Protein AF-A0A7W0Y6P4-F1 (afdb_monomer_lite)

Foldseek 3Di:
DKEAEDEAQPQDVDPDSAPDPPPPPDPQAFALQWKKKKKWFQDVNDTDIDMDIDGPPGDNDIDDDDDPFGWMWIWMFTATPVGGWDPVQKDWDDTDIDGDDPPDDDYPYYTYMYGYQPDPVHHTHHHD

Sequence (128 aa):
MELSWRLRPSSSALPDKFVDCNANNEPGTGAVTEIRLDWKVDVDGELVTGSSEWQCGDNHGVTGFDLPTGAALLSISPVCADRDADPATYIAPAPERREAIAGQTISLGAMELVLQVNSCDVQPCICQ

pLDDT: mean 73.57, std 16.39, range [37.88, 96.31]

Secondary structure (DSSP, 8-state):
-EEEEEEEEE--SSSSSS---TTS--BTB-BEEEEEEEEEEEETTEEEEEEEEEETTT-SSEEE----SEEEEEEEEEEETTEEPPGGGEE-PPPEEEEE-TT---EEEEEEEEEE---SSSPPPB--

Structure (mmCIF, N/CA/C/O backbone):
data_AF-A0A7W0Y6P4-F1
#
_entry.id   AF-A0A7W0Y6P4-F1
#
loop_
_atom_site.group_PDB
_atom_site.id
_atom_site.type_symbol
_atom_site.label_atom_id
_atom_site.label_alt_id
_atom_site.label_comp_id
_atom_site.label_asym_id
_atom_site.label_entity_id
_atom_site.label_seq_id
_atom_site.pdbx_PDB_ins_code
_atom_site.Cartn_x
_atom_site.Cartn_y
_atom_site.Cartn_z
_atom_site.occupancy
_atom_site.B_iso_or_equiv
_atom_site.auth_seq_id
_atom_site.auth_comp_id
_atom_site.auth_asym_id
_atom_site.auth_atom_id
_atom_site.pdbx_PDB_model_num
ATOM 1 N N . MET A 1 1 ? -7.215 -9.453 10.001 1.00 78.44 1 MET A N 1
ATOM 2 C CA . MET A 1 1 ? -7.644 -8.974 8.662 1.00 78.44 1 MET A CA 1
ATOM 3 C C . MET A 1 1 ? -6.873 -9.737 7.597 1.00 78.44 1 MET A C 1
ATOM 5 O O . MET A 1 1 ? -5.811 -10.260 7.910 1.00 78.44 1 MET A O 1
ATOM 9 N N . GLU A 1 2 ? -7.385 -9.802 6.371 1.00 79.12 2 GLU A N 1
ATOM 10 C CA . GLU A 1 2 ? -6.749 -10.488 5.240 1.00 79.12 2 GLU A CA 1
ATOM 11 C C . GLU A 1 2 ? -6.674 -9.569 4.016 1.00 79.12 2 GLU A C 1
ATOM 13 O O . GLU A 1 2 ? -7.651 -8.903 3.675 1.00 79.12 2 GLU A O 1
ATOM 18 N N . LEU A 1 3 ? -5.527 -9.543 3.338 1.00 74.94 3 LEU A N 1
ATOM 19 C CA . LEU A 1 3 ? -5.300 -8.780 2.110 1.00 74.94 3 LEU A CA 1
ATOM 20 C C . LEU A 1 3 ? -4.667 -9.682 1.053 1.00 74.94 3 LEU A C 1
ATOM 22 O O . LEU A 1 3 ? -3.667 -10.336 1.328 1.00 74.94 3 LEU A O 1
ATOM 26 N N . SER A 1 4 ? -5.209 -9.687 -0.164 1.00 73.94 4 SER A N 1
ATOM 27 C CA . SER A 1 4 ? -4.493 -10.202 -1.334 1.00 73.94 4 SER A CA 1
ATOM 28 C C . SER A 1 4 ? -3.944 -9.041 -2.143 1.00 73.94 4 SER A C 1
ATOM 30 O O . SER A 1 4 ? -4.653 -8.060 -2.362 1.00 73.94 4 SER A O 1
ATOM 32 N N . TRP A 1 5 ? -2.710 -9.136 -2.626 1.00 70.62 5 TRP A N 1
ATOM 33 C CA . TRP A 1 5 ? -2.133 -8.078 -3.450 1.00 70.62 5 TRP A CA 1
ATOM 34 C C . TRP A 1 5 ? -1.331 -8.619 -4.628 1.00 70.62 5 TRP A C 1
ATOM 36 O O . TRP A 1 5 ? -0.869 -9.760 -4.642 1.00 70.62 5 TRP A O 1
ATOM 46 N N . ARG A 1 6 ? -1.197 -7.786 -5.662 1.00 70.25 6 ARG A N 1
ATOM 47 C CA . ARG A 1 6 ? -0.364 -8.074 -6.827 1.00 70.25 6 ARG A CA 1
ATOM 48 C C . ARG A 1 6 ? 0.256 -6.799 -7.377 1.00 70.25 6 ARG A C 1
ATOM 50 O O . ARG A 1 6 ? -0.425 -5.787 -7.521 1.00 70.25 6 ARG A O 1
ATOM 57 N N . LEU A 1 7 ? 1.521 -6.894 -7.779 1.00 66.38 7 LEU A N 1
ATOM 58 C CA . LEU A 1 7 ? 2.156 -5.894 -8.628 1.00 66.38 7 LEU A CA 1
ATOM 59 C C . LEU A 1 7 ? 1.986 -6.241 -10.103 1.00 66.38 7 LEU A C 1
ATOM 61 O O . LEU A 1 7 ? 2.189 -7.386 -10.526 1.00 66.38 7 LEU A O 1
ATOM 65 N N . ARG A 1 8 ? 1.643 -5.234 -10.904 1.00 67.75 8 ARG A N 1
ATOM 66 C CA . ARG A 1 8 ? 1.727 -5.308 -12.359 1.00 67.75 8 ARG A CA 1
ATOM 67 C C . ARG A 1 8 ? 2.610 -4.200 -12.916 1.00 67.75 8 ARG A C 1
ATOM 69 O O . ARG A 1 8 ? 2.439 -3.046 -12.541 1.00 67.75 8 ARG A O 1
ATOM 76 N N . PRO A 1 9 ? 3.496 -4.509 -13.869 1.00 59.62 9 PRO A N 1
ATOM 77 C CA . PRO A 1 9 ? 4.096 -3.466 -14.682 1.00 59.62 9 PRO A CA 1
ATOM 78 C C . PRO A 1 9 ? 3.037 -2.808 -15.572 1.00 59.62 9 PRO A C 1
ATOM 80 O O . PRO A 1 9 ? 2.264 -3.499 -16.243 1.00 59.62 9 PRO A O 1
ATOM 83 N N . SER A 1 10 ? 3.035 -1.477 -15.620 1.00 59.31 10 SER A N 1
ATOM 84 C CA . SER A 1 10 ? 2.425 -0.715 -16.708 1.00 59.31 10 SER A CA 1
ATOM 85 C C . SER A 1 10 ? 3.334 -0.868 -17.926 1.00 59.31 10 SER A C 1
ATOM 87 O O . SER A 1 10 ? 4.364 -0.204 -18.028 1.00 59.31 10 SER A O 1
ATOM 89 N N . SER A 1 11 ? 2.980 -1.754 -18.855 1.00 46.41 11 SER A N 1
ATOM 90 C CA . SER A 1 11 ? 3.688 -1.829 -20.131 1.00 46.41 11 SER A CA 1
ATOM 91 C C . SER A 1 11 ? 3.399 -0.562 -20.937 1.00 46.41 11 SER A C 1
ATOM 93 O O . SER A 1 11 ? 2.254 -0.341 -21.342 1.00 46.41 11 SER A O 1
ATOM 95 N N . SER A 1 12 ? 4.421 0.252 -21.202 1.00 45.78 12 SER A N 1
ATOM 96 C CA . SER A 1 12 ? 4.380 1.183 -22.334 1.00 45.78 12 SER A CA 1
ATOM 97 C C . SER A 1 12 ? 4.331 0.378 -23.648 1.00 45.78 12 SER A C 1
ATOM 99 O O . SER A 1 12 ? 4.386 -0.851 -23.631 1.00 45.78 12 SER A O 1
ATOM 101 N N . ALA A 1 13 ? 4.226 1.030 -24.812 1.00 49.03 13 ALA A N 1
ATOM 102 C CA . ALA A 1 13 ? 4.211 0.358 -26.125 1.00 49.03 13 ALA A CA 1
ATOM 103 C C . ALA A 1 13 ? 5.510 -0.418 -26.469 1.00 49.03 13 ALA A C 1
ATOM 105 O O . ALA A 1 13 ? 5.693 -0.857 -27.605 1.00 49.03 13 ALA A O 1
ATOM 106 N N . LEU A 1 14 ? 6.422 -0.554 -25.508 1.00 45.16 14 LEU A N 1
ATOM 107 C CA . LEU A 1 14 ? 7.665 -1.289 -25.617 1.00 45.16 14 LEU A CA 1
ATOM 108 C C . LEU A 1 14 ? 7.421 -2.796 -25.407 1.00 45.16 14 LEU A C 1
ATOM 110 O O . LEU A 1 14 ? 6.583 -3.187 -24.592 1.00 45.16 14 LEU A O 1
ATOM 114 N N . PRO A 1 15 ? 8.138 -3.659 -26.147 1.00 44.81 15 PRO A N 1
ATOM 115 C CA . PRO A 1 15 ? 8.013 -5.111 -26.018 1.00 44.81 15 PRO A CA 1
ATOM 116 C C . PRO A 1 15 ? 8.465 -5.629 -24.642 1.00 44.81 15 PRO A C 1
ATOM 118 O O . PRO A 1 15 ? 7.948 -6.648 -24.181 1.00 44.81 15 PRO A O 1
ATOM 121 N N . ASP A 1 16 ? 9.361 -4.907 -23.965 1.00 46.25 16 ASP A N 1
ATOM 122 C CA . ASP A 1 16 ? 9.782 -5.202 -22.599 1.00 46.25 16 ASP A CA 1
ATOM 123 C C . ASP A 1 16 ? 8.885 -4.478 -21.590 1.00 46.25 16 ASP A C 1
ATOM 125 O O . ASP A 1 16 ? 8.753 -3.253 -21.593 1.00 46.25 16 ASP A O 1
ATOM 129 N N . LYS A 1 17 ? 8.251 -5.253 -20.699 1.00 46.84 17 LYS A N 1
ATOM 130 C CA . LYS A 1 17 ? 7.334 -4.739 -19.660 1.00 46.84 17 LYS A CA 1
ATOM 131 C C . LYS A 1 17 ? 8.037 -3.880 -18.604 1.00 46.84 17 LYS A C 1
ATOM 133 O O . LYS A 1 17 ? 7.367 -3.185 -17.848 1.00 46.84 17 LYS A O 1
ATOM 138 N N . PHE A 1 18 ? 9.361 -3.936 -18.573 1.00 51.38 18 PHE A N 1
ATOM 139 C CA . PHE A 1 18 ? 10.230 -3.095 -17.774 1.00 51.38 18 PHE A CA 1
ATOM 140 C C . PHE A 1 18 ? 11.282 -2.521 -18.716 1.00 51.38 18 PHE A C 1
ATOM 142 O O . PHE A 1 18 ? 11.966 -3.279 -19.401 1.00 51.38 18 PHE A O 1
ATOM 149 N N . VAL A 1 19 ? 11.399 -1.195 -18.776 1.00 49.03 19 VAL A N 1
ATOM 150 C CA . VAL A 1 19 ? 12.537 -0.573 -19.457 1.00 49.03 19 VAL A CA 1
ATOM 151 C C . VAL A 1 19 ? 13.719 -0.709 -18.518 1.00 49.03 19 VAL A C 1
ATOM 153 O O . VAL A 1 19 ? 13.839 0.051 -17.561 1.00 49.03 19 VAL A O 1
ATOM 156 N N . ASP A 1 20 ? 14.550 -1.715 -18.755 1.00 49.31 20 ASP A N 1
ATOM 157 C CA . ASP A 1 20 ? 15.806 -1.841 -18.042 1.00 49.31 20 ASP A CA 1
ATOM 158 C C . ASP A 1 20 ? 16.812 -0.838 -18.628 1.00 49.31 20 ASP A C 1
ATOM 160 O O . ASP A 1 20 ? 17.351 -1.033 -19.717 1.00 49.31 20 ASP A O 1
ATOM 164 N N . CYS A 1 21 ? 17.045 0.268 -17.918 1.00 53.94 21 CYS A N 1
ATOM 165 C CA . CYS A 1 21 ? 18.043 1.265 -18.308 1.00 53.94 21 CYS A CA 1
ATOM 166 C C . CYS A 1 21 ? 19.476 0.839 -17.900 1.00 53.94 21 CYS A C 1
ATOM 168 O O . CYS A 1 21 ? 20.402 1.643 -17.998 1.00 53.94 21 CYS A O 1
ATOM 170 N N . ASN A 1 22 ? 19.693 -0.436 -17.521 1.00 50.78 22 ASN A N 1
ATOM 171 C CA . ASN A 1 22 ? 20.977 -1.052 -17.134 1.00 50.78 22 ASN A CA 1
ATOM 172 C C . ASN A 1 22 ? 22.105 -1.021 -18.175 1.00 50.78 22 ASN A C 1
ATOM 174 O O . ASN A 1 22 ? 23.160 -1.605 -17.928 1.00 50.78 22 ASN A O 1
ATOM 178 N N . ALA A 1 23 ? 21.973 -0.337 -19.311 1.00 51.06 23 ALA A N 1
ATOM 179 C CA . ALA A 1 23 ? 23.108 -0.179 -20.221 1.00 51.06 23 ALA A CA 1
ATOM 180 C C . ALA A 1 23 ? 24.340 0.438 -19.513 1.00 51.06 23 ALA A C 1
ATOM 182 O O . ALA A 1 23 ? 25.465 0.162 -19.928 1.00 51.06 23 ALA A O 1
ATOM 183 N N . ASN A 1 24 ? 24.131 1.194 -18.420 1.00 52.03 24 ASN A N 1
ATOM 184 C CA . ASN A 1 24 ? 25.178 1.941 -17.714 1.00 52.03 24 ASN A CA 1
ATOM 185 C C . ASN A 1 24 ? 25.213 1.787 -16.172 1.00 52.03 24 ASN A C 1
ATOM 187 O O . ASN A 1 24 ? 26.007 2.482 -15.540 1.00 52.03 24 ASN A O 1
ATOM 191 N N . ASN A 1 25 ? 24.424 0.898 -15.544 1.00 51.56 25 ASN A N 1
ATOM 192 C CA . ASN A 1 25 ? 24.411 0.730 -14.072 1.00 51.56 25 ASN A CA 1
ATOM 193 C C . ASN A 1 25 ? 24.031 2.033 -13.306 1.00 51.56 25 ASN A C 1
ATOM 195 O O . ASN A 1 25 ? 24.675 2.405 -12.321 1.00 51.56 25 ASN A O 1
ATOM 199 N N . GLU A 1 26 ? 23.029 2.777 -13.795 1.00 46.00 26 GLU A N 1
ATOM 200 C CA . GLU A 1 26 ? 22.668 4.100 -13.259 1.00 46.00 26 GLU A CA 1
ATOM 201 C C . GLU A 1 26 ? 21.797 4.036 -11.980 1.00 46.00 26 GLU A C 1
ATOM 203 O O . GLU A 1 26 ? 20.958 3.146 -11.840 1.00 46.00 26 GLU A O 1
ATOM 208 N N . PRO A 1 27 ? 21.958 4.978 -11.026 1.00 37.88 27 PRO A N 1
ATOM 209 C CA . PRO A 1 27 ? 21.204 4.988 -9.771 1.00 37.88 27 PRO A CA 1
ATOM 210 C C . PRO A 1 27 ? 19.705 5.232 -10.004 1.00 37.88 27 PRO A C 1
ATOM 212 O O . PRO A 1 27 ? 19.327 6.241 -10.591 1.00 37.88 27 PRO A O 1
ATOM 215 N N . GLY A 1 28 ? 18.846 4.352 -9.485 1.00 38.38 28 GLY A N 1
ATOM 216 C CA . GLY A 1 28 ? 17.387 4.422 -9.679 1.00 38.38 28 GLY A CA 1
ATOM 217 C C . GLY A 1 28 ? 16.773 3.098 -10.130 1.00 38.38 28 GLY A C 1
ATOM 218 O O . GLY A 1 28 ? 15.587 2.871 -9.915 1.00 38.38 28 GLY A O 1
ATOM 219 N N . THR A 1 29 ? 17.600 2.189 -10.648 1.00 45.84 29 THR A N 1
ATOM 220 C CA . THR A 1 29 ? 17.297 0.764 -10.784 1.00 45.84 29 THR A CA 1
ATOM 221 C C . THR A 1 29 ? 17.417 0.089 -9.416 1.00 45.84 29 THR A C 1
ATOM 223 O O . THR A 1 29 ? 18.481 0.129 -8.796 1.00 45.84 29 THR A O 1
ATOM 226 N N . GLY A 1 30 ? 16.356 -0.546 -8.928 1.00 48.12 30 GLY A N 1
ATOM 227 C CA . GLY A 1 30 ? 16.395 -1.274 -7.662 1.00 48.12 30 GLY A CA 1
ATOM 228 C C . GLY A 1 30 ? 15.209 -2.212 -7.507 1.00 48.12 30 GLY A C 1
ATOM 229 O O . GLY A 1 30 ? 14.151 -1.984 -8.098 1.00 48.12 30 GLY A O 1
ATOM 230 N N . ALA A 1 31 ? 15.390 -3.271 -6.717 1.00 55.03 31 ALA A N 1
ATOM 231 C CA . ALA A 1 31 ? 14.291 -4.163 -6.393 1.00 55.03 31 ALA A CA 1
ATOM 232 C C . ALA A 1 31 ? 13.247 -3.401 -5.549 1.00 55.03 31 ALA A C 1
ATOM 234 O O . ALA A 1 31 ? 13.618 -2.758 -4.562 1.00 55.03 31 ALA A O 1
ATOM 235 N N . VAL A 1 32 ? 11.952 -3.465 -5.897 1.00 60.41 32 VAL A N 1
ATOM 236 C CA . VAL A 1 32 ? 10.925 -3.349 -4.846 1.00 60.41 32 VAL A CA 1
ATOM 237 C C . VAL A 1 32 ? 11.221 -4.516 -3.926 1.00 60.41 32 VAL A C 1
ATOM 239 O O . VAL A 1 32 ? 11.228 -5.667 -4.366 1.00 60.41 32 VAL A O 1
ATOM 242 N N . THR A 1 33 ? 11.559 -4.211 -2.686 1.00 71.12 33 THR A N 1
ATOM 243 C CA . THR A 1 33 ? 11.835 -5.240 -1.694 1.00 71.12 33 THR A CA 1
ATOM 244 C C . THR A 1 33 ? 10.542 -5.637 -1.025 1.00 71.12 33 THR A C 1
ATOM 246 O O . THR A 1 33 ? 10.341 -6.820 -0.792 1.00 71.12 33 THR A O 1
ATOM 249 N N . GLU A 1 34 ? 9.634 -4.687 -0.784 1.00 80.31 34 GLU A N 1
ATOM 250 C CA . GLU A 1 34 ? 8.441 -4.914 0.026 1.00 80.31 34 GLU A CA 1
ATOM 251 C C . GLU A 1 34 ? 7.201 -4.172 -0.492 1.00 80.31 34 GLU A C 1
ATOM 253 O O . GLU A 1 34 ? 7.276 -3.153 -1.180 1.00 80.31 34 GLU A O 1
ATOM 258 N N . ILE A 1 35 ? 6.031 -4.680 -0.116 1.00 85.00 35 ILE A N 1
ATOM 259 C CA . ILE A 1 35 ? 4.770 -3.946 -0.111 1.00 85.00 35 ILE A CA 1
ATOM 260 C C . ILE A 1 35 ? 4.464 -3.545 1.317 1.00 85.00 35 ILE A C 1
ATOM 262 O O . ILE A 1 35 ? 4.464 -4.395 2.207 1.00 85.00 35 ILE A O 1
ATOM 266 N N . ARG A 1 36 ? 4.131 -2.271 1.509 1.00 89.38 36 ARG A N 1
ATOM 267 C CA . ARG A 1 36 ? 3.654 -1.740 2.779 1.00 89.38 36 ARG A CA 1
ATOM 268 C C . ARG A 1 36 ? 2.149 -1.534 2.742 1.00 89.38 36 ARG A C 1
ATOM 270 O O . ARG A 1 36 ? 1.622 -0.957 1.792 1.00 89.38 36 ARG A O 1
ATOM 277 N N . LEU A 1 37 ? 1.470 -1.980 3.792 1.00 89.94 37 LEU A N 1
ATOM 278 C CA . LEU A 1 37 ? 0.134 -1.539 4.170 1.00 89.94 37 LEU A CA 1
ATOM 279 C C . LEU A 1 37 ? 0.270 -0.522 5.298 1.00 89.94 37 LEU A C 1
ATOM 281 O O . LEU A 1 37 ? 0.797 -0.846 6.356 1.00 89.94 37 LEU A O 1
ATOM 285 N N . ASP A 1 38 ? -0.271 0.667 5.087 1.00 93.62 38 ASP A N 1
ATOM 286 C CA . ASP A 1 38 ? -0.426 1.712 6.090 1.00 93.62 38 ASP A CA 1
ATOM 287 C C . ASP A 1 38 ? -1.884 1.764 6.561 1.00 93.62 38 ASP A C 1
ATOM 289 O O . ASP A 1 38 ? -2.819 1.625 5.762 1.00 93.62 38 ASP A O 1
ATOM 293 N N . TRP A 1 39 ? -2.097 2.008 7.854 1.00 94.56 39 TRP A N 1
ATOM 294 C CA . TRP A 1 39 ? -3.433 2.169 8.419 1.00 94.56 39 TRP A CA 1
ATOM 295 C C . TRP A 1 39 ? -3.553 3.352 9.371 1.00 94.56 39 TRP A C 1
ATOM 297 O O . TRP A 1 39 ? -2.619 3.742 10.076 1.00 94.56 39 TRP A O 1
ATOM 307 N N . LYS A 1 40 ? -4.771 3.892 9.426 1.00 96.31 40 LYS A N 1
ATOM 308 C CA . LYS A 1 40 ? -5.222 4.849 10.437 1.00 96.31 40 LYS A CA 1
ATOM 309 C C . LYS A 1 40 ? -6.556 4.368 10.992 1.00 96.31 40 LYS A C 1
ATOM 311 O O . LYS A 1 40 ? -7.505 4.239 10.223 1.00 96.31 40 LYS A O 1
ATOM 316 N N . VAL A 1 41 ? -6.625 4.090 12.286 1.00 95.12 41 VAL A N 1
ATOM 317 C CA . VAL A 1 41 ? -7.815 3.572 12.967 1.00 95.12 41 VAL A CA 1
ATOM 318 C C . VAL A 1 41 ? -8.296 4.601 13.977 1.00 95.12 41 VAL A C 1
ATOM 320 O O . VAL A 1 41 ? -7.526 5.027 14.830 1.00 95.12 41 VAL A O 1
ATOM 323 N N . ASP A 1 42 ? -9.557 5.004 13.867 1.00 95.12 42 ASP A N 1
ATOM 324 C CA . ASP A 1 42 ? -10.236 5.784 14.902 1.00 95.12 42 ASP A CA 1
ATOM 325 C C . ASP A 1 42 ? -10.722 4.829 16.002 1.00 95.12 42 ASP A C 1
ATOM 327 O O . ASP A 1 42 ? -11.574 3.968 15.748 1.00 95.12 42 ASP A O 1
ATOM 331 N N . VAL A 1 43 ? -10.128 4.950 17.189 1.00 91.44 43 VAL A N 1
ATOM 332 C CA . VAL A 1 43 ? -10.437 4.177 18.394 1.00 91.44 43 VAL A CA 1
ATOM 333 C C . VAL A 1 43 ? -11.000 5.148 19.426 1.00 91.44 43 VAL A C 1
ATOM 335 O O . VAL A 1 43 ? -10.256 5.890 20.061 1.00 91.44 43 VAL A O 1
ATOM 338 N N . ASP A 1 44 ? -12.325 5.175 19.565 1.00 90.69 44 ASP A N 1
ATOM 339 C CA . ASP A 1 44 ? -13.037 6.037 20.519 1.00 90.69 44 ASP A CA 1
ATOM 340 C C . ASP A 1 44 ? -12.653 7.535 20.435 1.00 90.69 44 ASP A C 1
ATOM 342 O O . ASP A 1 44 ? -12.615 8.245 21.443 1.00 90.69 44 ASP A O 1
ATOM 346 N N . GLY A 1 45 ? -12.390 8.043 19.224 1.00 90.00 45 GLY A N 1
ATOM 347 C CA . GLY A 1 45 ? -12.002 9.433 18.970 1.00 90.00 45 GLY A CA 1
ATOM 348 C C . GLY A 1 45 ? -10.492 9.689 19.003 1.00 90.00 45 GLY A C 1
ATOM 349 O O . GLY A 1 45 ? -10.066 10.819 18.749 1.00 90.00 45 GLY A O 1
ATOM 350 N N . GLU A 1 46 ? -9.677 8.671 19.287 1.00 93.12 46 GLU A N 1
ATOM 351 C CA . GLU A 1 46 ? -8.221 8.716 19.162 1.00 93.12 46 GLU A CA 1
ATOM 352 C C . GLU A 1 46 ? -7.768 8.073 17.845 1.00 93.12 46 GLU A C 1
ATOM 354 O O . GLU A 1 46 ? -8.139 6.948 17.513 1.00 93.12 46 GLU A O 1
ATOM 359 N N . LEU A 1 47 ? -6.928 8.780 17.082 1.00 95.75 47 LEU A N 1
ATOM 360 C CA . LEU A 1 47 ? -6.393 8.268 15.823 1.00 95.75 47 LEU A CA 1
ATOM 361 C C . LEU A 1 47 ? -5.109 7.462 16.061 1.00 95.75 47 LEU A C 1
ATOM 363 O O . LEU A 1 47 ? -4.037 8.032 16.262 1.00 95.75 47 LEU A O 1
ATOM 367 N N . VAL A 1 48 ? -5.205 6.140 15.951 1.00 95.69 48 VAL A N 1
ATOM 368 C CA . VAL A 1 48 ? -4.073 5.207 16.019 1.00 95.69 48 VAL A CA 1
ATOM 369 C C . VAL A 1 48 ? -3.541 4.939 14.611 1.00 95.69 48 VAL A C 1
ATOM 371 O O . VAL A 1 48 ? -4.307 4.651 13.696 1.00 95.69 48 VAL A O 1
ATOM 374 N N . THR A 1 49 ? -2.224 5.004 14.409 1.00 96.06 49 THR A N 1
ATOM 375 C CA . THR A 1 49 ? -1.593 4.753 13.097 1.00 96.06 49 THR A CA 1
ATOM 376 C C . THR A 1 49 ? -0.550 3.647 13.178 1.00 96.06 49 THR A C 1
ATOM 378 O O . THR A 1 49 ? 0.037 3.440 14.240 1.00 96.06 49 THR A O 1
ATOM 381 N N . GLY A 1 50 ? -0.325 2.933 12.078 1.00 94.62 50 GLY A N 1
ATOM 382 C CA . GLY A 1 50 ? 0.693 1.888 11.992 1.00 94.62 50 GLY A CA 1
ATOM 383 C C . GLY A 1 50 ? 0.856 1.351 10.573 1.00 94.62 50 GLY A C 1
ATOM 384 O O . GLY A 1 50 ? 0.162 1.798 9.656 1.00 94.62 50 GLY A O 1
ATOM 385 N N . SER A 1 51 ? 1.780 0.405 10.413 1.00 93.62 51 SER A N 1
ATOM 386 C CA . SER A 1 51 ? 2.083 -0.218 9.127 1.00 93.62 51 SER A CA 1
ATOM 387 C C . SER A 1 51 ? 2.543 -1.676 9.256 1.00 93.62 51 SER A C 1
ATOM 389 O O . SER A 1 51 ? 2.933 -2.152 10.326 1.00 93.62 51 SER A O 1
ATOM 391 N N . SER A 1 52 ? 2.462 -2.413 8.151 1.00 90.38 52 SER A N 1
ATOM 392 C CA . SER A 1 52 ? 3.036 -3.752 7.982 1.00 90.38 52 SER A CA 1
ATOM 393 C C . SER A 1 52 ? 3.659 -3.868 6.605 1.00 90.38 52 SER A C 1
ATOM 395 O O . SER A 1 52 ? 3.118 -3.337 5.638 1.00 90.38 52 SER A 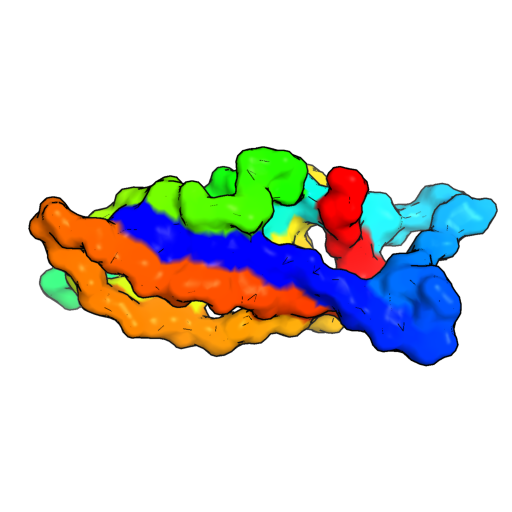O 1
ATOM 397 N N . GLU A 1 53 ? 4.781 -4.571 6.531 1.00 87.69 53 GLU A N 1
ATOM 398 C CA . GLU A 1 53 ? 5.587 -4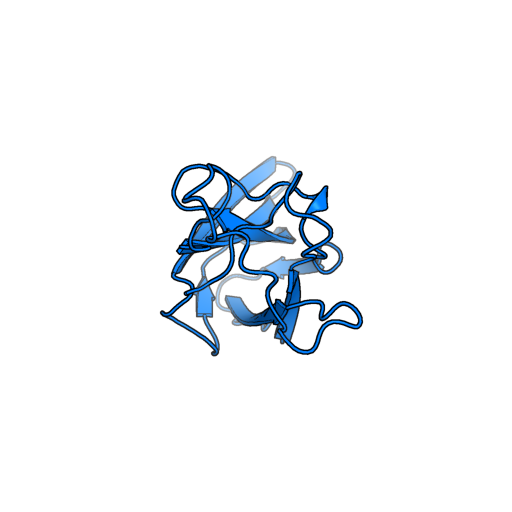.722 5.323 1.00 87.69 53 GLU A CA 1
ATOM 399 C C . GLU A 1 53 ? 5.758 -6.207 4.998 1.00 87.69 53 GLU A C 1
ATOM 401 O O . GLU A 1 53 ? 5.915 -7.041 5.894 1.00 87.69 53 GLU A O 1
ATOM 406 N N . TRP A 1 54 ? 5.699 -6.544 3.711 1.00 84.75 54 TRP A N 1
ATOM 407 C CA . TRP A 1 54 ? 5.875 -7.911 3.223 1.00 84.75 54 TRP A CA 1
ATOM 408 C C . TRP A 1 54 ? 6.753 -7.928 1.993 1.00 84.75 54 TRP A C 1
ATOM 410 O O . TRP A 1 54 ? 6.525 -7.157 1.064 1.00 84.75 54 TRP A O 1
ATOM 420 N N . GLN A 1 55 ? 7.708 -8.851 1.958 1.00 80.38 55 GLN A N 1
ATOM 421 C CA . GLN A 1 55 ? 8.650 -8.947 0.855 1.00 80.38 55 GLN A CA 1
ATOM 422 C C . GLN A 1 55 ? 7.938 -9.275 -0.468 1.00 80.38 55 GLN A C 1
ATOM 424 O O . GLN A 1 55 ? 7.002 -10.076 -0.513 1.00 80.38 55 GLN A O 1
ATOM 429 N N . CYS A 1 56 ? 8.409 -8.674 -1.561 1.00 69.69 56 CYS A N 1
ATOM 430 C CA . CYS A 1 56 ? 7.875 -8.823 -2.917 1.00 69.69 56 CYS A CA 1
ATOM 431 C C . CYS A 1 56 ? 7.714 -10.287 -3.345 1.00 69.69 56 CYS A C 1
ATOM 433 O O . CYS A 1 56 ? 6.722 -10.648 -3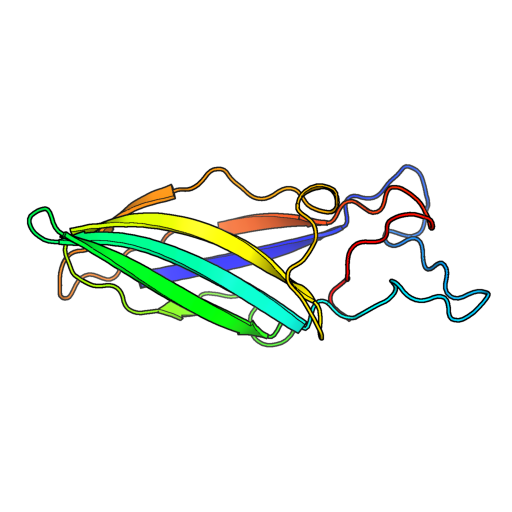.981 1.00 69.69 56 CYS A O 1
ATOM 435 N N . GLY A 1 57 ? 8.705 -11.115 -3.003 1.00 65.81 57 GLY A N 1
ATOM 436 C CA . GLY A 1 57 ? 8.732 -12.537 -3.337 1.00 65.81 57 GLY A CA 1
ATOM 437 C C . GLY A 1 57 ? 7.930 -13.419 -2.381 1.00 65.81 57 GLY A C 1
ATOM 438 O O . GLY A 1 57 ? 7.660 -14.572 -2.714 1.00 65.81 57 GLY A O 1
ATOM 439 N N . ASP A 1 58 ? 7.529 -12.896 -1.220 1.00 64.94 58 ASP A N 1
ATOM 440 C CA . ASP A 1 58 ? 7.017 -13.736 -0.142 1.00 64.94 58 ASP A CA 1
ATOM 441 C C . ASP A 1 58 ? 5.531 -14.045 -0.252 1.00 64.94 58 ASP A C 1
ATOM 443 O O . ASP A 1 58 ? 5.114 -15.032 0.341 1.00 64.94 58 ASP A O 1
ATOM 447 N N . ASN A 1 59 ? 4.716 -13.294 -1.005 1.00 53.12 59 ASN A N 1
ATOM 448 C CA . ASN A 1 59 ? 3.287 -13.610 -1.115 1.00 53.12 59 ASN A CA 1
ATOM 449 C C . ASN A 1 59 ? 2.591 -12.984 -2.332 1.00 53.12 59 ASN A C 1
ATOM 451 O O . ASN A 1 59 ? 2.220 -11.817 -2.326 1.00 53.12 59 ASN A O 1
ATOM 455 N N . HIS A 1 60 ? 2.243 -13.814 -3.318 1.00 58.16 60 HIS A N 1
ATOM 456 C CA . HIS A 1 60 ? 1.190 -13.511 -4.303 1.00 58.16 60 HIS A CA 1
ATOM 457 C C . HIS A 1 60 ? -0.205 -13.994 -3.834 1.00 58.16 60 HIS A C 1
ATOM 459 O O . HIS A 1 60 ? -1.057 -14.329 -4.661 1.00 58.16 60 HIS A O 1
ATOM 465 N N . GLY A 1 61 ? -0.413 -14.118 -2.515 1.00 65.00 61 GLY A N 1
ATOM 466 C CA . GLY A 1 61 ? -1.572 -14.762 -1.882 1.00 65.00 61 GLY A CA 1
ATOM 467 C C . GLY A 1 61 ? -2.278 -13.887 -0.841 1.00 65.00 61 GLY A C 1
ATOM 468 O O . GLY A 1 61 ? -2.248 -12.665 -0.936 1.00 65.00 61 GLY A O 1
ATOM 469 N N . VAL A 1 62 ? -2.936 -14.527 0.133 1.00 68.38 62 VAL A N 1
ATOM 470 C CA . VAL A 1 62 ? -3.620 -13.860 1.254 1.00 68.38 62 VAL A CA 1
ATOM 471 C C . VAL A 1 62 ? -2.633 -13.653 2.401 1.00 68.38 62 VAL A C 1
ATOM 473 O O . VAL A 1 62 ? -2.149 -14.626 2.977 1.00 68.38 62 VAL A O 1
ATOM 476 N N . THR A 1 63 ? -2.380 -12.399 2.761 1.00 76.00 63 THR A N 1
ATOM 477 C CA . THR A 1 63 ? -1.527 -12.034 3.891 1.00 76.00 63 THR A CA 1
ATOM 478 C C . THR A 1 63 ? -2.369 -11.529 5.059 1.00 76.00 63 THR A C 1
ATOM 480 O O . THR A 1 63 ? -3.237 -10.667 4.894 1.00 76.00 63 THR A O 1
ATOM 483 N N . GLY A 1 64 ? -2.122 -12.093 6.243 1.00 80.88 64 GLY A N 1
ATOM 484 C CA . GLY A 1 64 ? -2.783 -11.708 7.486 1.00 80.88 64 GLY A CA 1
ATOM 485 C C . GLY A 1 64 ? -2.086 -10.540 8.181 1.00 80.88 64 GLY A C 1
ATOM 486 O O . GLY A 1 64 ? -0.862 -10.431 8.144 1.00 80.88 64 GLY A O 1
ATOM 487 N N . PHE A 1 65 ? -2.870 -9.684 8.831 1.00 85.75 65 PHE A N 1
ATOM 488 C CA . PHE A 1 65 ? -2.379 -8.613 9.702 1.00 85.75 65 PHE A CA 1
ATOM 489 C C . PHE A 1 65 ? -3.427 -8.233 10.752 1.00 85.75 65 PHE A C 1
ATOM 491 O O . PHE A 1 65 ? -4.629 -8.487 10.576 1.00 85.75 65 PHE A O 1
ATOM 498 N N . ASP A 1 66 ? -2.963 -7.598 11.825 1.00 88.88 66 ASP A N 1
ATOM 499 C CA . ASP A 1 66 ? -3.783 -7.192 12.963 1.00 88.88 66 ASP A CA 1
ATOM 500 C C . ASP A 1 66 ? -3.995 -5.678 12.986 1.00 88.88 66 ASP A C 1
ATOM 502 O O . ASP A 1 66 ? -3.098 -4.899 12.673 1.00 88.88 66 ASP A O 1
ATOM 506 N N . LEU A 1 67 ? -5.196 -5.264 13.385 1.00 89.75 67 LEU A N 1
ATOM 507 C CA . LEU A 1 67 ? -5.560 -3.866 13.593 1.00 89.75 67 LEU A CA 1
ATOM 508 C C . LEU A 1 67 ? -6.262 -3.712 14.945 1.00 89.75 67 LEU A C 1
ATOM 510 O O . LEU A 1 67 ? -6.973 -4.630 15.369 1.00 89.75 67 LEU A O 1
ATOM 514 N N . PRO A 1 68 ? -6.151 -2.539 15.592 1.00 91.25 68 PRO A N 1
ATOM 515 C CA . PRO A 1 68 ? -7.078 -2.149 16.645 1.00 91.25 68 PRO A CA 1
ATOM 516 C C . PRO A 1 68 ? -8.536 -2.220 16.166 1.00 91.25 68 PRO A C 1
ATOM 518 O O . PRO A 1 68 ? -8.825 -2.041 14.982 1.00 91.25 68 PRO A O 1
ATOM 521 N N . THR A 1 69 ? -9.462 -2.456 17.097 1.00 92.00 69 THR A N 1
ATOM 522 C CA . THR A 1 69 ? -10.902 -2.347 16.814 1.00 92.00 69 THR A CA 1
ATOM 523 C C . THR A 1 69 ? -11.268 -0.886 16.576 1.00 92.00 69 THR A C 1
ATOM 525 O O . THR A 1 69 ? -10.872 -0.033 17.365 1.00 92.00 69 THR A O 1
ATOM 528 N N . GLY A 1 70 ? -12.013 -0.600 15.508 1.00 92.44 70 GLY A N 1
ATOM 529 C CA . GLY A 1 70 ? -12.403 0.761 15.143 1.00 92.44 70 GLY A CA 1
ATOM 530 C C . GLY A 1 70 ? -12.578 0.973 13.640 1.00 92.44 70 GLY A C 1
ATOM 531 O O . GLY A 1 70 ? -12.488 0.040 12.836 1.00 92.44 70 GLY A O 1
ATOM 532 N N . ALA A 1 71 ? -12.827 2.221 13.243 1.00 92.00 71 ALA A N 1
ATOM 533 C CA . ALA A 1 71 ? -12.947 2.591 11.835 1.00 92.00 71 ALA A CA 1
ATOM 534 C C . ALA A 1 71 ? -11.553 2.790 11.223 1.00 92.00 71 ALA A C 1
ATOM 536 O O . ALA A 1 71 ? -10.870 3.770 11.514 1.00 92.00 71 ALA A O 1
ATOM 537 N N . ALA A 1 72 ? -11.137 1.861 10.365 1.00 92.75 72 ALA A N 1
ATOM 538 C CA . ALA A 1 72 ? -9.836 1.843 9.716 1.00 92.75 72 ALA A CA 1
ATOM 539 C C . ALA A 1 72 ? -9.887 2.451 8.306 1.00 92.75 72 ALA A C 1
ATOM 541 O O . ALA A 1 72 ? -10.754 2.117 7.494 1.00 92.75 72 ALA A O 1
ATOM 542 N N . LEU A 1 73 ? -8.914 3.305 7.997 1.00 94.38 73 LEU A N 1
ATOM 543 C CA . LEU A 1 73 ? -8.538 3.718 6.649 1.00 94.38 73 LEU A CA 1
ATOM 544 C C . LEU A 1 73 ? -7.219 3.038 6.283 1.00 94.38 73 LEU A C 1
ATOM 546 O O . LEU A 1 73 ? -6.244 3.168 7.019 1.00 94.38 73 LEU A O 1
ATOM 550 N N . LEU A 1 74 ? -7.203 2.338 5.155 1.00 91.88 74 LEU A N 1
ATOM 551 C CA . LEU A 1 74 ? -6.140 1.427 4.742 1.00 91.88 74 LEU A CA 1
ATOM 552 C C . LEU A 1 74 ? -5.588 1.854 3.385 1.00 91.88 74 LEU A C 1
ATOM 554 O O . LEU A 1 74 ? -6.361 2.140 2.473 1.00 91.88 74 LEU A O 1
ATOM 558 N N . SER A 1 75 ? -4.272 1.882 3.227 1.00 91.69 75 SER A N 1
ATOM 559 C CA . SER A 1 75 ? -3.617 2.214 1.959 1.00 91.69 75 SER A CA 1
ATOM 560 C C . SER A 1 75 ? -2.384 1.358 1.747 1.00 91.69 75 SER A C 1
ATOM 562 O O . SER A 1 75 ? -1.727 0.989 2.712 1.00 91.69 75 SER A O 1
ATOM 564 N N . ILE A 1 76 ? -2.055 1.074 0.491 1.00 88.75 76 ILE A N 1
ATOM 565 C CA . ILE A 1 76 ? -0.883 0.271 0.147 1.00 88.75 76 ILE A CA 1
ATOM 566 C C . ILE A 1 76 ? 0.078 1.052 -0.739 1.00 88.75 76 ILE A C 1
ATOM 568 O O . ILE A 1 76 ? -0.349 1.837 -1.590 1.00 88.75 76 ILE A O 1
ATOM 572 N N . SER A 1 77 ? 1.366 0.786 -0.577 1.00 87.88 77 SER A N 1
ATOM 573 C CA . SER A 1 77 ? 2.429 1.370 -1.391 1.00 87.88 77 SER A CA 1
ATOM 574 C C . SER A 1 77 ? 3.585 0.384 -1.574 1.00 87.88 77 SER A C 1
ATOM 576 O O . SER A 1 77 ? 3.832 -0.432 -0.683 1.00 87.88 77 SER A O 1
ATOM 578 N N . PRO A 1 78 ? 4.320 0.449 -2.695 1.00 82.94 78 PRO A N 1
ATOM 579 C CA . PRO A 1 78 ? 5.575 -0.270 -2.827 1.00 82.94 78 PRO A CA 1
ATOM 580 C C . PRO A 1 78 ? 6.684 0.415 -2.018 1.00 82.94 78 PRO A C 1
ATOM 582 O O . PRO A 1 78 ? 6.697 1.639 -1.863 1.00 82.94 78 PRO A O 1
ATOM 585 N N . VAL A 1 79 ? 7.639 -0.380 -1.547 1.00 84.06 79 VAL A N 1
ATOM 586 C CA . VAL A 1 79 ? 8.840 0.069 -0.835 1.00 84.06 79 VAL A CA 1
ATOM 587 C C . VAL A 1 79 ? 10.075 -0.374 -1.618 1.00 84.06 79 VAL A C 1
ATOM 589 O O . VAL A 1 79 ? 10.208 -1.535 -2.015 1.00 84.06 79 VAL A O 1
ATOM 592 N N . CYS A 1 80 ? 10.971 0.573 -1.884 1.00 79.06 80 CYS A N 1
ATOM 593 C CA . CYS A 1 80 ? 12.278 0.309 -2.473 1.00 79.06 80 CYS A CA 1
ATOM 594 C C . CYS A 1 80 ? 13.281 -0.100 -1.390 1.00 79.06 80 CYS A C 1
ATOM 596 O O . CYS A 1 80 ? 13.143 0.315 -0.244 1.00 79.06 80 CYS A O 1
ATOM 598 N N . ALA A 1 81 ? 14.357 -0.788 -1.786 1.00 73.38 81 ALA A N 1
ATOM 599 C CA . ALA A 1 81 ? 15.417 -1.243 -0.877 1.00 73.38 81 ALA A CA 1
ATOM 600 C C . ALA A 1 81 ? 15.916 -0.191 0.139 1.00 73.38 81 ALA A C 1
ATOM 602 O O . ALA A 1 81 ? 16.205 -0.544 1.278 1.00 73.38 81 ALA A O 1
ATOM 603 N N . ASP A 1 82 ? 15.981 1.088 -0.254 1.00 71.94 82 ASP A N 1
ATOM 604 C CA . ASP A 1 82 ? 16.534 2.164 0.582 1.00 71.94 82 ASP A CA 1
ATOM 605 C C . ASP A 1 82 ? 15.528 3.281 0.933 1.00 71.94 82 ASP A C 1
ATOM 607 O O . ASP A 1 82 ? 15.894 4.244 1.611 1.00 71.94 82 ASP A O 1
ATOM 611 N N . ARG A 1 83 ? 14.286 3.231 0.421 1.00 79.00 83 ARG A N 1
ATOM 612 C CA . ARG A 1 83 ? 13.302 4.327 0.557 1.00 79.00 83 ARG A CA 1
ATOM 613 C C . ARG A 1 83 ? 11.881 3.924 0.164 1.00 79.00 83 ARG A C 1
ATOM 615 O O . ARG A 1 83 ? 11.674 2.958 -0.559 1.00 79.00 83 ARG A O 1
ATOM 622 N N . ASP A 1 84 ? 10.908 4.756 0.515 1.00 83.00 84 ASP A N 1
ATOM 623 C CA . ASP A 1 84 ? 9.565 4.674 -0.064 1.00 83.00 84 ASP A CA 1
ATOM 624 C C . ASP A 1 84 ? 9.606 4.884 -1.585 1.00 83.00 84 ASP A C 1
ATOM 626 O O . ASP A 1 84 ? 10.375 5.712 -2.092 1.00 83.00 84 ASP A O 1
ATOM 630 N N . ALA A 1 85 ? 8.765 4.154 -2.324 1.00 79.69 85 ALA A N 1
ATOM 631 C CA . ALA A 1 85 ? 8.601 4.408 -3.749 1.00 79.69 85 ALA A CA 1
ATOM 632 C C . ALA A 1 85 ? 7.963 5.787 -3.973 1.00 79.69 85 ALA A C 1
ATOM 634 O O . ALA A 1 85 ? 7.006 6.166 -3.294 1.00 79.69 85 ALA A O 1
ATOM 635 N N . ASP A 1 86 ? 8.465 6.530 -4.960 1.00 79.19 86 ASP A N 1
ATOM 636 C CA . ASP A 1 86 ? 7.894 7.823 -5.333 1.00 79.19 86 ASP A CA 1
ATOM 637 C C . ASP A 1 86 ? 6.462 7.618 -5.881 1.00 79.19 86 ASP A C 1
ATOM 639 O O . ASP A 1 86 ? 6.292 6.839 -6.826 1.00 79.19 86 ASP A O 1
ATOM 643 N N . PRO A 1 87 ? 5.424 8.288 -5.337 1.00 79.56 87 PRO A N 1
ATOM 644 C CA . PRO A 1 87 ? 4.042 8.167 -5.811 1.00 79.56 87 PRO A CA 1
ATOM 645 C C . PRO A 1 87 ? 3.838 8.477 -7.299 1.00 79.56 87 PRO A C 1
ATOM 647 O O . PRO A 1 87 ? 2.867 8.009 -7.884 1.00 79.56 87 PRO A O 1
ATOM 650 N N . ALA A 1 88 ? 4.734 9.235 -7.939 1.00 77.88 88 ALA A N 1
ATOM 651 C CA . ALA A 1 88 ? 4.688 9.478 -9.383 1.00 77.88 88 ALA A CA 1
ATOM 652 C C . ALA A 1 88 ? 5.060 8.238 -10.220 1.00 77.88 88 ALA A C 1
ATOM 654 O O . ALA A 1 88 ? 4.870 8.231 -11.435 1.00 77.88 88 ALA A O 1
ATOM 655 N N . THR A 1 89 ? 5.594 7.195 -9.581 1.00 72.81 89 THR A N 1
ATOM 656 C CA . THR A 1 89 ? 6.129 5.992 -10.233 1.00 72.81 89 THR A CA 1
ATOM 657 C C . THR A 1 89 ? 5.215 4.774 -10.101 1.00 72.81 89 THR A C 1
ATOM 659 O O . THR A 1 89 ? 5.521 3.705 -10.628 1.00 72.81 89 THR A O 1
ATOM 662 N N . TYR A 1 90 ? 4.060 4.906 -9.442 1.00 78.25 90 TYR A N 1
ATOM 663 C CA . TYR A 1 90 ? 3.069 3.837 -9.349 1.00 78.25 90 TYR A CA 1
ATOM 664 C C . TYR A 1 90 ? 1.637 4.366 -9.247 1.00 78.25 90 TYR A C 1
ATOM 666 O O . TYR A 1 90 ? 1.379 5.503 -8.871 1.00 78.25 90 TYR A O 1
ATOM 674 N N . ILE A 1 91 ? 0.682 3.501 -9.569 1.00 82.19 91 ILE A N 1
ATOM 675 C CA . ILE A 1 91 ? -0.736 3.691 -9.285 1.00 82.19 91 ILE A CA 1
ATOM 676 C C . ILE A 1 91 ? -1.117 2.685 -8.206 1.00 82.19 91 ILE A C 1
ATOM 678 O O . ILE A 1 91 ? -0.958 1.479 -8.398 1.00 82.19 91 ILE A O 1
ATOM 682 N N . ALA A 1 92 ? -1.647 3.185 -7.096 1.00 86.31 92 ALA A N 1
ATOM 683 C CA . ALA A 1 92 ? -2.283 2.388 -6.056 1.00 86.31 92 ALA A CA 1
ATOM 684 C C . ALA A 1 92 ? -3.809 2.582 -6.094 1.00 86.31 92 ALA A C 1
ATOM 686 O O . ALA A 1 92 ? -4.289 3.617 -6.574 1.00 86.31 92 ALA A O 1
ATOM 687 N N . PRO A 1 93 ? -4.593 1.610 -5.596 1.00 86.44 93 PRO A N 1
ATOM 688 C CA . PRO A 1 93 ? -6.022 1.807 -5.392 1.00 86.44 93 PRO A CA 1
ATOM 689 C C . PRO A 1 93 ? -6.285 2.947 -4.399 1.00 86.44 93 PRO A C 1
ATOM 691 O O . PRO A 1 93 ? -5.434 3.308 -3.583 1.00 86.44 93 PRO A O 1
ATOM 694 N N . ALA A 1 94 ? -7.493 3.508 -4.455 1.00 88.44 94 ALA A N 1
ATOM 695 C CA . ALA A 1 94 ? -7.920 4.482 -3.459 1.00 88.44 94 ALA A CA 1
ATOM 696 C C . ALA A 1 94 ? -7.893 3.854 -2.051 1.00 88.44 94 ALA A C 1
ATOM 698 O O . ALA A 1 94 ? -8.234 2.675 -1.921 1.00 88.44 94 ALA A O 1
ATOM 699 N N . PRO A 1 95 ? -7.549 4.626 -1.001 1.00 90.62 95 PRO A N 1
ATOM 700 C CA . PRO A 1 95 ? -7.580 4.124 0.363 1.00 90.62 95 PRO A CA 1
ATOM 701 C C . PRO A 1 95 ? -8.940 3.522 0.728 1.00 90.62 95 PRO A C 1
ATOM 703 O O . PRO A 1 95 ? -9.992 4.120 0.480 1.00 90.62 95 PRO 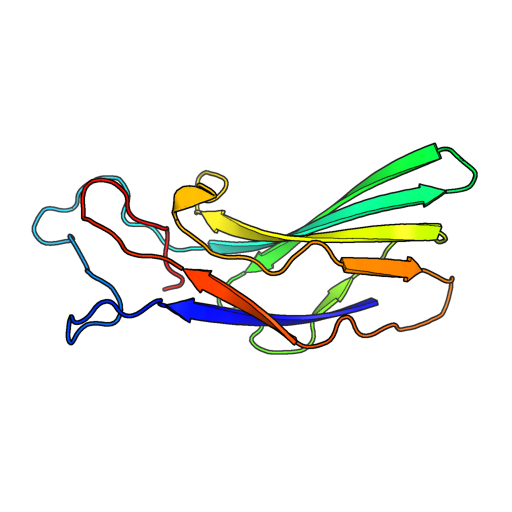A O 1
ATOM 706 N N . GLU A 1 96 ? -8.916 2.345 1.338 1.00 90.12 96 GLU A N 1
ATOM 707 C CA . GLU A 1 96 ? -10.104 1.567 1.655 1.00 90.12 96 GLU A CA 1
ATOM 708 C C . GLU A 1 96 ? -10.544 1.813 3.096 1.00 90.12 96 GLU A C 1
ATOM 710 O O . GLU A 1 96 ? -9.732 1.814 4.019 1.00 90.12 96 GLU A O 1
ATOM 715 N N . ARG A 1 97 ? -11.848 2.021 3.302 1.00 91.44 97 ARG A N 1
ATOM 716 C CA . ARG A 1 97 ? -12.429 2.145 4.643 1.00 91.44 97 ARG A CA 1
ATOM 717 C C . ARG A 1 97 ? -13.077 0.841 5.067 1.00 91.44 97 ARG A C 1
ATOM 719 O O . ARG A 1 97 ? -13.937 0.324 4.352 1.00 91.44 97 ARG A O 1
ATOM 726 N N . ARG A 1 98 ? -12.716 0.350 6.251 1.00 89.94 98 ARG A N 1
ATOM 727 C CA . ARG A 1 98 ? -13.305 -0.839 6.874 1.00 89.94 98 ARG A CA 1
ATOM 728 C C . ARG A 1 98 ? -13.497 -0.630 8.363 1.00 89.94 98 ARG A C 1
ATOM 730 O O . ARG A 1 98 ? -12.742 0.089 8.999 1.00 89.94 98 ARG A O 1
ATOM 737 N N . GLU A 1 99 ? -14.501 -1.286 8.912 1.00 90.94 99 GLU A N 1
ATOM 738 C CA . GLU A 1 99 ? -14.676 -1.393 10.354 1.00 90.94 99 GLU A CA 1
ATOM 739 C C . GLU A 1 99 ? -13.953 -2.653 10.826 1.00 90.94 99 GLU A C 1
ATOM 741 O O . GLU A 1 99 ? -14.273 -3.747 10.370 1.00 90.94 99 GLU A O 1
ATOM 746 N N . ALA A 1 100 ? -12.946 -2.504 11.682 1.00 88.69 100 ALA A N 1
ATOM 747 C CA . ALA A 1 100 ? -12.246 -3.618 12.304 1.00 88.69 100 ALA A CA 1
ATOM 748 C C . ALA A 1 100 ? -12.954 -3.974 13.614 1.00 88.69 100 ALA A C 1
ATOM 750 O O . ALA A 1 100 ? -13.055 -3.138 14.509 1.00 88.69 100 ALA A O 1
ATOM 751 N N . ILE A 1 101 ? -13.428 -5.215 13.734 1.00 87.69 101 ILE A N 1
ATOM 752 C CA . ILE A 1 101 ? -14.105 -5.730 14.930 1.00 87.69 101 ILE A CA 1
ATOM 753 C C . ILE A 1 101 ? -13.262 -6.859 15.519 1.00 87.69 101 ILE A C 1
ATOM 755 O O . ILE A 1 101 ? -12.860 -7.779 14.802 1.00 87.69 101 ILE A O 1
ATOM 759 N N . ALA A 1 102 ? -13.010 -6.811 16.830 1.00 85.06 102 ALA A N 1
ATOM 760 C CA . ALA A 1 102 ? -12.263 -7.848 17.535 1.00 85.06 102 ALA A CA 1
ATOM 761 C C . ALA A 1 102 ? -12.814 -9.257 17.241 1.00 85.06 102 ALA A C 1
ATOM 763 O O . ALA A 1 102 ? -14.010 -9.519 17.367 1.00 85.06 102 ALA A O 1
ATOM 764 N N . GLY A 1 103 ? -11.920 -10.172 16.860 1.00 80.00 103 GLY A N 1
ATOM 765 C CA . GLY A 1 103 ? -12.257 -11.568 16.567 1.00 80.00 103 GLY A CA 1
ATOM 766 C C . GLY A 1 103 ? -12.860 -11.823 15.180 1.00 80.00 103 GLY A C 1
ATOM 767 O O . GLY A 1 103 ? -13.151 -12.977 14.871 1.00 80.00 103 GLY A O 1
ATOM 768 N N . GLN A 1 104 ? -13.034 -10.800 14.335 1.00 79.31 104 GLN A N 1
ATOM 769 C CA . GLN A 1 104 ? -13.449 -10.987 12.944 1.00 79.31 104 GLN A CA 1
ATOM 770 C C . GLN A 1 104 ? -12.257 -11.036 11.986 1.00 79.31 104 GLN A C 1
ATOM 772 O O . GLN A 1 104 ? -11.331 -10.226 12.058 1.00 79.31 104 GLN A O 1
ATOM 777 N N . THR A 1 105 ? -12.333 -11.945 11.015 1.00 77.31 105 THR A N 1
ATOM 778 C CA . THR A 1 105 ? -11.489 -11.903 9.818 1.00 77.31 105 THR A CA 1
ATOM 779 C C . THR A 1 105 ? -12.253 -11.191 8.711 1.00 77.31 105 THR A C 1
ATOM 781 O O . THR A 1 105 ? -13.295 -11.667 8.265 1.00 77.31 105 THR A O 1
ATOM 784 N N . ILE A 1 106 ? -11.736 -10.048 8.265 1.00 77.25 106 ILE A N 1
ATOM 785 C CA . ILE A 1 106 ? -12.285 -9.290 7.138 1.00 77.25 106 ILE A CA 1
ATOM 786 C C . ILE A 1 106 ? -11.273 -9.342 6.002 1.00 77.25 106 ILE A C 1
ATOM 788 O O . ILE A 1 106 ? -10.104 -9.006 6.198 1.00 77.25 106 ILE A O 1
ATOM 792 N N . SER A 1 107 ? -11.745 -9.746 4.826 1.00 79.06 107 SER A N 1
ATOM 793 C CA . SER A 1 107 ? -10.973 -9.714 3.588 1.00 79.06 107 SER A CA 1
ATOM 794 C C . SER A 1 107 ? -11.101 -8.341 2.929 1.00 79.06 107 SER A C 1
ATOM 796 O O . SER A 1 107 ? -12.209 -7.899 2.620 1.00 79.06 107 SER A O 1
ATOM 798 N N . LEU 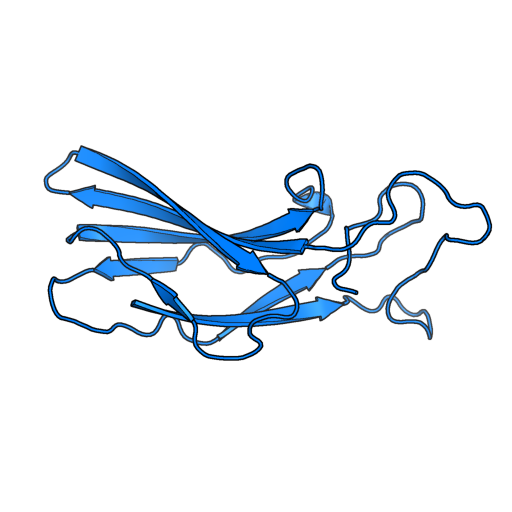A 1 108 ? -9.964 -7.706 2.654 1.00 74.81 108 LEU A N 1
ATOM 799 C CA . LEU A 1 108 ? -9.844 -6.493 1.838 1.00 74.81 108 LEU A CA 1
ATOM 800 C C . LEU A 1 108 ? -9.917 -6.785 0.330 1.00 74.81 108 LEU A C 1
ATOM 802 O O . LEU A 1 108 ? -9.925 -5.878 -0.494 1.00 74.81 108 LEU A O 1
ATOM 806 N N . GLY A 1 109 ? -9.994 -8.063 -0.050 1.00 75.00 109 GLY A N 1
ATOM 807 C CA . GLY A 1 109 ? -10.011 -8.481 -1.447 1.00 75.00 109 GLY A CA 1
ATOM 808 C C . GLY A 1 109 ? -8.627 -8.412 -2.089 1.00 75.00 109 GLY A C 1
ATOM 809 O O . GLY A 1 109 ? -7.606 -8.482 -1.404 1.00 75.00 109 GLY A O 1
ATOM 810 N N . ALA A 1 110 ? -8.613 -8.339 -3.422 1.00 74.25 110 ALA A N 1
ATOM 811 C CA . ALA A 1 110 ? -7.394 -8.245 -4.213 1.00 74.25 110 ALA A CA 1
ATOM 812 C C . ALA A 1 110 ? -7.103 -6.785 -4.568 1.00 74.25 110 ALA A C 1
ATOM 814 O O . ALA A 1 110 ? -7.873 -6.157 -5.295 1.00 74.25 110 ALA A O 1
ATOM 815 N N . MET A 1 111 ? -5.977 -6.269 -4.089 1.00 75.75 111 MET A N 1
ATOM 816 C CA . MET A 1 111 ? -5.472 -4.954 -4.451 1.00 75.75 111 MET A CA 1
ATOM 817 C C . MET A 1 111 ? -4.364 -5.072 -5.500 1.00 75.75 111 MET A C 1
ATOM 819 O O . MET A 1 111 ? -3.420 -5.848 -5.363 1.00 75.75 111 MET A O 1
ATOM 823 N N . GLU A 1 112 ? -4.477 -4.296 -6.570 1.00 73.69 112 GLU A N 1
ATOM 824 C CA . GLU A 1 112 ? -3.512 -4.292 -7.667 1.00 73.69 112 GLU A CA 1
ATOM 825 C C . GLU A 1 112 ? -2.778 -2.955 -7.680 1.00 73.69 112 GLU A C 1
ATOM 827 O O . GLU A 1 112 ? -3.412 -1.916 -7.865 1.00 73.69 112 GLU A O 1
ATOM 832 N N . LEU A 1 113 ? -1.456 -2.975 -7.484 1.00 72.69 113 LEU A N 1
ATOM 833 C CA . LEU A 1 113 ? -0.637 -1.801 -7.774 1.00 72.69 113 LEU A CA 1
ATOM 834 C C . LEU A 1 113 ? -0.018 -1.931 -9.162 1.00 72.69 113 LEU A C 1
ATOM 836 O O . LEU A 1 113 ? 0.468 -2.997 -9.557 1.00 72.69 113 LEU A O 1
ATOM 840 N N . VAL A 1 114 ? 0.002 -0.815 -9.882 1.00 72.75 114 VAL A N 1
ATOM 841 C CA . VAL A 1 114 ? 0.587 -0.723 -11.217 1.00 72.75 114 VAL A CA 1
ATOM 842 C C . VAL A 1 114 ? 1.844 0.134 -11.154 1.00 72.75 114 VAL A C 1
ATOM 844 O O . VAL A 1 114 ? 1.755 1.329 -10.902 1.00 72.75 114 VAL A O 1
ATOM 847 N N . LEU A 1 115 ? 3.012 -0.451 -11.403 1.00 70.81 115 LEU A N 1
ATOM 848 C CA . LEU A 1 115 ? 4.279 0.285 -11.451 1.00 70.81 115 LEU A CA 1
ATOM 849 C C . LEU A 1 115 ? 4.424 0.965 -12.817 1.00 70.81 115 LEU A C 1
ATOM 851 O O . LEU A 1 115 ? 4.410 0.280 -13.841 1.00 70.81 115 LEU A O 1
ATOM 855 N N . GLN A 1 116 ? 4.543 2.293 -12.840 1.00 63.78 116 GLN A N 1
ATOM 856 C CA . GLN A 1 116 ? 4.693 3.098 -14.052 1.00 63.78 116 GLN A CA 1
ATOM 857 C C . GLN A 1 116 ? 6.170 3.323 -14.382 1.00 63.78 116 GLN A C 1
ATOM 859 O O . GLN A 1 116 ? 6.858 4.069 -13.691 1.00 63.78 116 GLN A O 1
ATOM 864 N N . VAL A 1 117 ? 6.652 2.716 -15.468 1.00 59.81 117 VAL A N 1
ATOM 865 C CA . VAL A 1 117 ? 7.998 2.979 -15.997 1.00 59.81 117 VAL A CA 1
ATOM 866 C C . VAL A 1 117 ? 7.877 3.977 -17.147 1.00 59.81 117 VAL A C 1
ATOM 868 O O . VAL A 1 117 ? 7.513 3.598 -18.261 1.00 59.81 117 VAL A O 1
ATOM 871 N N . ASN A 1 118 ? 8.146 5.255 -16.871 1.00 53.38 118 ASN A N 1
ATOM 872 C CA . ASN A 1 118 ? 7.845 6.345 -17.808 1.00 53.38 118 ASN A CA 1
ATOM 873 C C . ASN A 1 118 ? 9.089 6.902 -18.530 1.00 53.38 118 ASN A C 1
ATOM 875 O O . ASN A 1 118 ? 8.955 7.409 -19.643 1.00 53.38 118 ASN A O 1
ATOM 879 N N . SER A 1 119 ? 10.291 6.788 -17.952 1.00 53.75 119 SER A N 1
ATOM 880 C CA . SER A 1 119 ? 11.576 7.119 -18.595 1.00 53.75 119 SER A CA 1
ATOM 881 C C . SER A 1 119 ? 12.763 6.589 -17.769 1.00 53.75 119 SER A C 1
ATOM 883 O O . SER A 1 119 ? 12.566 6.077 -16.669 1.00 53.75 119 SER A O 1
ATOM 885 N N . CYS A 1 120 ? 13.997 6.711 -18.279 1.00 56.22 120 CYS A N 1
ATOM 886 C CA . CYS A 1 120 ? 15.210 6.440 -17.489 1.00 56.22 120 CYS A CA 1
ATOM 887 C C . CYS A 1 120 ? 15.517 7.547 -16.463 1.00 56.22 120 CYS A C 1
ATOM 889 O O . CYS A 1 120 ? 16.286 7.315 -15.540 1.00 56.22 120 CYS A O 1
ATOM 891 N N . ASP A 1 121 ? 14.912 8.733 -16.597 1.00 56.59 121 ASP A N 1
ATOM 892 C CA . ASP A 1 121 ? 15.149 9.856 -15.678 1.00 56.59 121 ASP A CA 1
ATOM 893 C C . ASP A 1 121 ? 14.437 9.659 -14.329 1.00 56.59 121 ASP A C 1
ATOM 895 O O . ASP A 1 121 ? 14.870 10.184 -13.304 1.00 56.59 121 ASP A O 1
ATOM 899 N N . VAL A 1 122 ? 13.326 8.910 -14.331 1.00 55.75 122 VAL A N 1
ATOM 900 C CA . VAL A 1 122 ? 12.536 8.564 -13.145 1.00 55.75 122 VAL A CA 1
ATOM 901 C C . VAL A 1 122 ? 12.059 7.120 -13.291 1.00 55.75 122 VAL A C 1
ATOM 903 O O . VAL A 1 122 ? 11.066 6.846 -13.969 1.00 55.75 122 VAL A O 1
ATOM 906 N N . GLN A 1 123 ? 12.768 6.189 -12.652 1.00 57.88 123 GLN A N 1
ATOM 907 C CA . GLN A 1 123 ? 12.391 4.777 -12.645 1.00 57.88 123 GLN A CA 1
ATOM 908 C C . GLN A 1 123 ? 11.732 4.371 -11.320 1.00 57.88 123 GLN A C 1
ATOM 910 O O . GLN A 1 123 ? 12.258 4.704 -10.254 1.00 57.88 123 GLN A O 1
ATOM 915 N N . PRO A 1 124 ? 10.604 3.632 -11.356 1.00 57.94 124 PRO A N 1
ATOM 916 C CA . PRO A 1 124 ? 10.144 2.904 -10.184 1.00 57.94 124 PRO A CA 1
ATOM 917 C C . PRO A 1 124 ? 11.154 1.809 -9.848 1.00 57.94 124 PRO A C 1
ATOM 919 O O . PRO A 1 124 ? 11.742 1.188 -10.735 1.00 57.94 124 PRO A O 1
ATOM 922 N N . CYS A 1 125 ? 11.265 1.489 -8.565 1.00 60.94 125 CYS A N 1
ATOM 923 C CA . CYS A 1 125 ? 11.803 0.194 -8.175 1.00 60.94 125 CYS A CA 1
ATOM 924 C C . CYS A 1 125 ? 10.854 -0.893 -8.704 1.00 60.94 125 CYS A C 1
ATOM 926 O O . CYS A 1 125 ? 9.639 -0.683 -8.755 1.00 60.94 125 CYS A O 1
ATOM 928 N N . ILE A 1 126 ? 11.379 -2.045 -9.117 1.00 56.31 126 ILE A N 1
ATOM 929 C CA . ILE A 1 126 ? 10.590 -3.161 -9.677 1.00 56.31 126 ILE A CA 1
ATOM 930 C C . ILE A 1 126 ? 10.853 -4.419 -8.853 1.00 56.31 126 ILE A C 1
ATOM 932 O O . ILE A 1 126 ? 11.998 -4.631 -8.485 1.00 56.31 126 ILE A O 1
ATOM 936 N N . CYS A 1 127 ? 9.859 -5.247 -8.502 1.00 52.03 127 CYS A N 1
ATOM 937 C CA . CYS A 1 127 ? 10.196 -6.527 -7.848 1.00 52.03 127 CYS A CA 1
ATOM 938 C C . CYS A 1 127 ? 11.102 -7.324 -8.805 1.00 52.03 127 CYS A C 1
ATOM 940 O O . CYS A 1 127 ? 10.745 -7.468 -9.980 1.00 52.03 127 CYS A O 1
ATOM 942 N N . GLN A 1 128 ? 12.239 -7.821 -8.313 1.00 49.66 128 GLN A N 1
ATOM 943 C CA . GLN A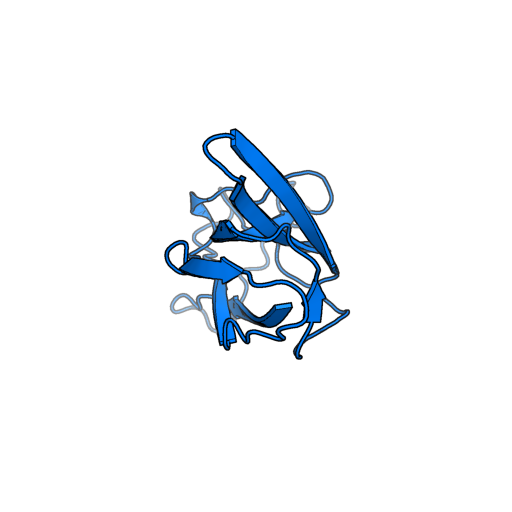 1 128 ? 13.040 -8.831 -9.013 1.00 49.66 128 GLN A CA 1
ATOM 944 C C . GLN A 1 128 ? 12.575 -10.236 -8.638 1.00 49.66 128 GLN A C 1
ATOM 946 O O . GLN A 1 128 ? 12.200 -10.428 -7.460 1.00 49.66 128 GLN A O 1
#

Radius of gyration: 16.36 Å; chains: 1; bounding box: 40×25×47 Å